Protein AF-A0A7S2VUA5-F1 (afdb_monomer_lite)

Structure (mmCIF, N/CA/C/O backbone):
data_AF-A0A7S2VUA5-F1
#
_entry.id   AF-A0A7S2VUA5-F1
#
loop_
_atom_site.group_PDB
_atom_site.id
_atom_site.type_symbol
_atom_site.label_atom_id
_atom_site.label_alt_id
_atom_site.label_comp_id
_atom_site.label_asym_id
_atom_site.label_entity_id
_atom_site.label_seq_id
_atom_site.pdbx_PDB_ins_code
_atom_site.Cartn_x
_atom_site.Cartn_y
_atom_site.Cartn_z
_atom_site.occupancy
_atom_site.B_iso_or_equiv
_atom_site.auth_seq_id
_atom_site.auth_comp_id
_atom_site.auth_asym_id
_atom_site.auth_atom_id
_atom_site.pdbx_PDB_model_num
ATOM 1 N N . THR A 1 1 ? -5.421 16.458 -0.620 1.00 54.56 1 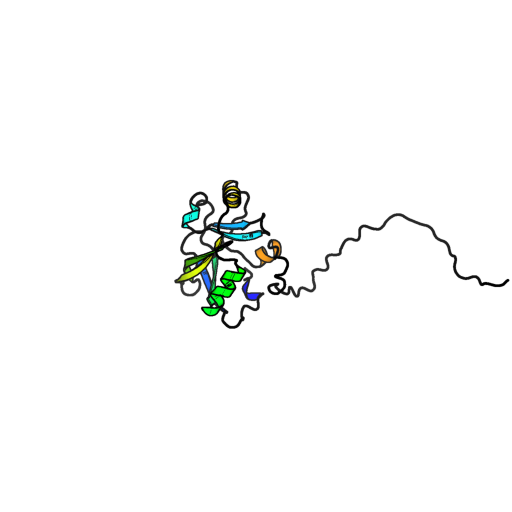THR A N 1
ATOM 2 C CA . THR A 1 1 ? -5.470 15.189 -1.364 1.00 54.56 1 THR A CA 1
ATOM 3 C C . THR A 1 1 ? -6.786 14.524 -1.061 1.00 54.56 1 THR A C 1
ATOM 5 O O . THR A 1 1 ? -7.114 14.425 0.113 1.00 54.56 1 THR A O 1
ATOM 8 N N . THR A 1 2 ? -7.559 14.141 -2.073 1.00 59.38 2 THR A N 1
ATOM 9 C CA . THR A 1 2 ? -8.853 13.477 -1.860 1.00 59.38 2 THR A CA 1
ATOM 10 C C . THR A 1 2 ? -8.615 12.040 -1.405 1.00 59.38 2 THR A C 1
ATOM 12 O O . THR A 1 2 ? -7.917 11.275 -2.082 1.00 59.38 2 THR A O 1
ATOM 15 N N . HIS A 1 3 ? -9.153 11.676 -0.241 1.00 62.72 3 HIS A N 1
ATOM 16 C CA . HIS A 1 3 ? -8.955 10.351 0.336 1.00 62.72 3 HIS A CA 1
ATOM 17 C C . HIS A 1 3 ? -9.921 9.336 -0.276 1.00 62.72 3 HIS A C 1
ATOM 19 O O . HIS A 1 3 ? -11.109 9.608 -0.463 1.00 62.72 3 HIS A O 1
ATOM 25 N N . TYR A 1 4 ? -9.427 8.125 -0.539 1.00 62.69 4 TYR A N 1
ATOM 26 C CA . TYR A 1 4 ? -10.238 7.046 -1.111 1.00 62.69 4 TYR A CA 1
ATOM 27 C C . TYR A 1 4 ? -11.441 6.692 -0.215 1.00 62.69 4 TYR A C 1
ATOM 29 O O . TYR A 1 4 ? -12.528 6.392 -0.708 1.00 62.69 4 TYR A O 1
ATOM 37 N N . ARG A 1 5 ? -11.273 6.809 1.111 1.00 67.50 5 ARG A N 1
ATOM 38 C CA . ARG A 1 5 ? -12.308 6.523 2.116 1.00 67.50 5 ARG A CA 1
ATOM 39 C C . ARG A 1 5 ? -13.565 7.385 1.998 1.00 67.50 5 ARG A C 1
ATOM 41 O O . ARG A 1 5 ? -14.647 6.906 2.304 1.00 67.50 5 ARG A O 1
ATOM 48 N N . GLU A 1 6 ? -13.432 8.643 1.576 1.00 62.31 6 GLU A N 1
ATOM 49 C CA . GLU A 1 6 ? -14.530 9.626 1.575 1.00 62.31 6 GLU A CA 1
ATOM 50 C C . GLU A 1 6 ? -15.589 9.308 0.512 1.00 62.31 6 GLU A C 1
ATOM 52 O O . GLU A 1 6 ? -16.700 9.823 0.562 1.00 62.31 6 GLU A O 1
ATOM 57 N N . ASN A 1 7 ? -15.252 8.410 -0.416 1.00 53.72 7 ASN A N 1
ATOM 58 C CA . ASN A 1 7 ? -16.069 8.031 -1.564 1.00 53.72 7 ASN A CA 1
ATOM 59 C C . ASN A 1 7 ? -16.459 6.546 -1.532 1.00 53.72 7 ASN A C 1
ATOM 61 O O . ASN A 1 7 ? -17.044 6.022 -2.477 1.00 53.72 7 ASN A O 1
ATOM 65 N N . PHE A 1 8 ? -16.153 5.859 -0.428 1.00 58.59 8 PHE A N 1
ATOM 66 C CA . PHE A 1 8 ? -16.574 4.491 -0.179 1.00 58.59 8 PHE A CA 1
ATOM 67 C C . PHE A 1 8 ? -17.439 4.422 1.068 1.00 58.59 8 PHE A C 1
ATOM 69 O O . PHE A 1 8 ? -17.180 5.069 2.079 1.00 58.59 8 PHE A O 1
ATOM 76 N N . ASN A 1 9 ? -18.418 3.523 1.048 1.00 50.97 9 ASN A N 1
ATOM 77 C CA . ASN A 1 9 ? -19.156 3.146 2.246 1.00 50.97 9 ASN A CA 1
ATOM 78 C C . ASN A 1 9 ? -18.267 2.226 3.115 1.00 50.97 9 ASN A C 1
ATOM 80 O O . ASN A 1 9 ? -18.525 1.029 3.266 1.00 50.97 9 ASN A O 1
ATOM 84 N N . VAL A 1 10 ? -17.146 2.761 3.626 1.00 54.25 10 VAL A N 1
ATOM 85 C CA . VAL A 1 10 ? -16.173 2.024 4.459 1.00 54.25 10 VAL A CA 1
ATOM 86 C C . VAL A 1 10 ? -16.783 1.619 5.801 1.00 54.25 10 VAL A C 1
ATOM 88 O O . VAL A 1 10 ? -16.262 0.736 6.476 1.00 54.25 10 VAL A O 1
ATOM 91 N N . HIS A 1 11 ? -17.952 2.169 6.141 1.00 51.94 11 HIS A N 1
ATOM 92 C CA . HIS A 1 11 ? -18.830 1.705 7.210 1.00 51.94 11 HIS A CA 1
ATOM 93 C C . HIS A 1 11 ? -19.507 0.362 6.869 1.00 51.94 11 HIS A C 1
ATOM 95 O O . HIS A 1 11 ? -20.701 0.161 7.084 1.00 51.94 11 HIS A O 1
ATOM 101 N N . LYS A 1 12 ? -18.737 -0.611 6.374 1.00 58.66 12 LYS A N 1
ATOM 102 C CA . LYS A 1 12 ? -19.111 -2.020 6.493 1.00 58.66 12 LYS A CA 1
ATOM 103 C C . LYS A 1 12 ? -18.955 -2.422 7.952 1.00 58.66 12 LYS A C 1
ATOM 105 O O . LYS A 1 12 ? -17.987 -2.045 8.610 1.00 58.66 12 LYS A O 1
ATOM 110 N N . VAL A 1 13 ? -19.891 -3.220 8.462 1.00 65.56 13 VAL A N 1
ATOM 111 C CA . VAL A 1 13 ? -19.860 -3.722 9.842 1.00 65.56 13 VAL A CA 1
ATOM 112 C C . VAL A 1 13 ? -18.507 -4.385 10.126 1.00 65.56 13 VAL A C 1
ATOM 114 O O . VAL A 1 13 ? -18.270 -5.519 9.723 1.00 65.56 13 VAL A O 1
ATOM 117 N N . GLY A 1 14 ? -17.633 -3.690 10.860 1.00 74.44 14 GLY A N 1
ATOM 118 C CA . GLY A 1 14 ? -16.325 -4.198 11.270 1.00 74.44 14 GLY A CA 1
ATOM 119 C C . GLY A 1 14 ? -15.094 -3.618 10.573 1.00 74.44 14 GLY A C 1
ATOM 120 O O . GLY A 1 14 ? -14.021 -4.166 10.806 1.00 74.44 14 GLY A O 1
ATOM 121 N N . ILE A 1 15 ? -15.208 -2.554 9.774 1.00 85.12 15 ILE A N 1
ATOM 122 C CA . ILE A 1 15 ? -14.061 -1.742 9.332 1.00 85.12 15 ILE A CA 1
ATOM 123 C C . ILE A 1 15 ? -14.307 -0.298 9.771 1.00 85.12 15 ILE A C 1
ATOM 125 O O . ILE A 1 15 ? -15.376 0.250 9.518 1.00 85.12 15 ILE A O 1
ATOM 129 N N . SER A 1 16 ? -13.341 0.317 10.448 1.00 86.56 16 SER A N 1
ATOM 130 C CA . SER A 1 16 ? -13.416 1.727 10.835 1.00 86.56 16 SER A CA 1
ATOM 131 C C . SER A 1 16 ? -12.082 2.418 10.607 1.00 86.56 16 SER A C 1
ATOM 133 O O . SER A 1 16 ? -11.047 1.927 11.058 1.00 86.56 16 SER A O 1
ATOM 135 N N . TYR A 1 17 ? -12.121 3.563 9.932 1.00 89.00 17 TYR A N 1
ATOM 136 C CA . TYR A 1 17 ? -10.968 4.448 9.803 1.00 89.00 17 TYR A CA 1
ATOM 137 C C . TYR A 1 17 ? -10.470 4.896 11.182 1.00 89.00 17 TYR A C 1
ATOM 139 O O . TYR A 1 17 ? -11.275 5.121 12.090 1.00 89.00 17 TYR A O 1
ATOM 147 N N . TRP A 1 18 ? -9.152 5.021 11.325 1.00 90.81 18 TRP A N 1
ATOM 148 C CA . TRP A 1 18 ? -8.515 5.519 12.538 1.00 90.81 18 TRP A CA 1
ATOM 149 C C . TRP A 1 18 ? -7.743 6.820 12.293 1.00 90.81 18 TRP A C 1
ATOM 151 O O . TRP A 1 18 ? -8.083 7.839 12.889 1.00 90.81 18 TRP A O 1
ATOM 161 N N . GLN A 1 19 ? -6.710 6.795 11.450 1.00 94.44 19 GLN A N 1
ATOM 162 C CA . GLN A 1 19 ? -5.874 7.961 11.131 1.00 94.44 19 GLN A CA 1
ATOM 163 C C . GLN A 1 19 ? -5.068 7.712 9.849 1.00 94.44 19 GLN A C 1
ATOM 165 O O . GLN A 1 19 ? -4.886 6.562 9.451 1.00 94.44 19 GLN A O 1
ATOM 170 N N . ASP A 1 20 ? -4.529 8.764 9.240 1.00 95.31 20 ASP A N 1
ATOM 171 C CA . ASP A 1 20 ? -3.516 8.630 8.191 1.00 95.31 20 ASP A CA 1
ATOM 172 C C . ASP A 1 20 ? -2.189 8.132 8.793 1.00 95.31 20 ASP A C 1
ATOM 174 O O . ASP A 1 20 ? -1.897 8.352 9.976 1.00 95.31 20 ASP A O 1
ATOM 178 N N . ALA A 1 21 ? -1.371 7.462 7.986 1.00 96.75 21 ALA A N 1
ATOM 179 C CA . ALA A 1 21 ? -0.064 6.964 8.399 1.00 96.75 21 ALA A CA 1
ATOM 180 C C . ALA A 1 21 ? 0.927 6.905 7.236 1.00 96.75 21 ALA A C 1
ATOM 182 O O . ALA A 1 21 ? 0.562 7.029 6.069 1.00 96.75 21 ALA A O 1
ATOM 183 N N . VAL A 1 22 ? 2.192 6.682 7.573 1.00 97.25 22 VAL A N 1
ATOM 184 C CA . VAL A 1 22 ? 3.280 6.478 6.615 1.00 97.25 22 VAL A CA 1
ATOM 185 C C . VAL A 1 22 ? 4.109 5.258 7.018 1.00 97.25 22 VAL A C 1
ATOM 187 O O . VAL A 1 22 ? 4.283 5.000 8.210 1.00 97.25 22 VAL A O 1
ATOM 190 N N . THR A 1 23 ? 4.610 4.473 6.065 1.00 97.00 23 THR A N 1
ATOM 191 C CA . THR A 1 23 ? 5.464 3.314 6.376 1.00 97.00 23 THR A CA 1
ATOM 192 C C . THR A 1 23 ? 6.751 3.733 7.083 1.00 97.00 23 THR A C 1
ATOM 194 O O . THR A 1 23 ? 7.356 4.748 6.743 1.00 97.00 23 THR A O 1
ATOM 197 N N . THR A 1 24 ? 7.202 2.955 8.076 1.00 95.56 24 THR A N 1
ATOM 198 C CA . THR A 1 24 ? 8.473 3.257 8.765 1.00 95.56 24 THR A CA 1
ATOM 199 C C . THR A 1 24 ? 9.693 2.882 7.941 1.00 95.56 24 THR A C 1
ATOM 201 O O . THR A 1 24 ? 10.753 3.439 8.174 1.00 95.56 24 THR A O 1
ATOM 204 N N . GLU A 1 25 ? 9.542 1.949 7.004 1.00 93.38 25 GLU A N 1
ATOM 205 C CA . GLU A 1 25 ? 10.580 1.548 6.056 1.00 93.38 25 GLU A CA 1
ATOM 206 C C . GLU A 1 25 ? 10.212 2.044 4.650 1.00 93.38 25 GLU A C 1
ATOM 208 O O . GLU A 1 25 ? 9.017 2.193 4.351 1.00 93.38 25 GLU A O 1
ATOM 213 N N . PRO A 1 26 ? 11.203 2.312 3.785 1.00 92.88 26 PRO A N 1
ATOM 214 C CA . PRO A 1 26 ? 10.943 2.640 2.395 1.00 92.88 26 PRO A CA 1
ATOM 215 C C . PRO A 1 26 ? 10.485 1.404 1.605 1.00 92.88 26 PRO A C 1
ATOM 217 O O . PRO A 1 26 ? 10.959 0.283 1.804 1.00 92.88 26 PRO A O 1
ATOM 220 N N . HIS A 1 27 ? 9.556 1.630 0.681 1.00 93.25 27 HIS A N 1
ATOM 221 C CA . HIS A 1 27 ? 8.986 0.636 -0.221 1.00 93.25 27 HIS A CA 1
ATOM 222 C C . HIS A 1 27 ? 8.872 1.210 -1.632 1.00 93.25 27 HIS A C 1
ATOM 224 O O . HIS A 1 27 ? 8.848 2.424 -1.825 1.00 93.25 27 HIS A O 1
ATOM 230 N N . VAL A 1 28 ? 8.751 0.338 -2.632 1.00 91.81 28 VAL A N 1
ATOM 231 C CA . VAL A 1 28 ? 8.430 0.765 -4.000 1.00 91.81 28 VAL A CA 1
ATOM 232 C C . VAL A 1 28 ? 6.933 0.614 -4.212 1.00 91.81 28 VAL A C 1
ATOM 234 O O . VAL A 1 28 ? 6.424 -0.508 -4.229 1.00 91.81 28 VAL A O 1
ATOM 237 N N . MET A 1 29 ? 6.228 1.730 -4.385 1.00 93.00 29 MET A N 1
ATOM 238 C CA . MET A 1 29 ? 4.853 1.732 -4.874 1.00 93.00 29 MET A CA 1
ATOM 239 C C . MET A 1 29 ? 4.824 2.209 -6.324 1.00 93.00 29 MET A C 1
ATOM 241 O O . MET A 1 29 ? 5.438 3.218 -6.664 1.00 93.00 29 MET A O 1
ATOM 245 N N . PHE A 1 30 ? 4.118 1.473 -7.181 1.00 89.88 30 PHE A N 1
ATOM 246 C CA . PHE A 1 30 ? 4.009 1.778 -8.606 1.00 89.88 30 PHE A CA 1
ATOM 247 C C . PHE A 1 30 ? 2.651 1.377 -9.189 1.00 89.88 30 PHE A C 1
ATOM 249 O O . PHE A 1 30 ? 1.953 0.530 -8.626 1.00 89.88 30 PHE A O 1
ATOM 256 N N . LEU A 1 31 ? 2.291 1.948 -10.342 1.00 88.44 31 LEU A N 1
ATOM 257 C CA . LEU A 1 31 ? 1.142 1.486 -11.129 1.00 88.44 31 LEU A CA 1
ATOM 258 C C . LEU A 1 31 ? 1.567 0.446 -12.161 1.00 88.44 31 LEU A C 1
ATOM 260 O O . LEU A 1 31 ? 2.412 0.703 -13.018 1.00 88.44 31 LEU A O 1
ATOM 264 N N . ASP A 1 32 ? 0.931 -0.720 -12.118 1.00 85.25 32 ASP A N 1
ATOM 265 C CA . ASP A 1 32 ? 1.140 -1.777 -13.106 1.00 85.25 32 ASP A CA 1
ATOM 266 C C . ASP A 1 32 ? 0.298 -1.501 -14.361 1.00 85.25 32 ASP A C 1
ATOM 268 O O . ASP A 1 32 ? -0.861 -1.919 -14.458 1.00 85.25 32 ASP A O 1
ATOM 272 N N . SER A 1 33 ? 0.881 -0.785 -15.326 1.00 79.88 33 SER A N 1
ATOM 273 C CA . SER A 1 33 ? 0.247 -0.449 -16.612 1.00 79.88 33 SER A CA 1
ATOM 274 C C . SER A 1 33 ? -0.172 -1.683 -17.416 1.00 79.88 33 SER A C 1
ATOM 276 O O . SER A 1 33 ? -1.154 -1.646 -18.154 1.00 79.88 33 SER A O 1
ATOM 278 N N . THR A 1 34 ? 0.494 -2.821 -17.208 1.00 78.12 34 THR A N 1
ATOM 279 C CA . THR A 1 34 ? 0.152 -4.096 -17.858 1.00 78.12 34 THR A CA 1
ATOM 280 C C . THR A 1 34 ? -0.998 -4.830 -17.171 1.00 78.12 34 THR A C 1
ATOM 282 O O . THR A 1 34 ? -1.555 -5.785 -17.714 1.00 78.12 34 THR A O 1
ATOM 285 N N . ASN A 1 35 ? -1.393 -4.386 -15.975 1.00 77.25 35 ASN A N 1
ATOM 286 C CA . ASN A 1 35 ? -2.467 -4.987 -15.200 1.00 77.25 35 ASN A CA 1
ATOM 287 C C . ASN A 1 35 ? -3.426 -3.940 -14.643 1.00 77.25 35 ASN A C 1
ATOM 289 O O . ASN A 1 35 ? -3.673 -3.874 -13.434 1.00 77.25 35 ASN A O 1
ATOM 293 N N . ARG A 1 36 ? -4.033 -3.187 -15.567 1.00 81.00 36 ARG A N 1
ATOM 294 C CA . ARG A 1 36 ? -5.140 -2.258 -15.292 1.00 81.00 36 ARG A CA 1
ATOM 295 C C . ARG A 1 36 ? -4.759 -1.090 -14.382 1.00 81.00 36 ARG A C 1
ATOM 297 O O . ARG A 1 36 ? -5.591 -0.636 -13.599 1.00 81.00 36 ARG A O 1
ATOM 304 N N . HIS A 1 37 ? -3.496 -0.673 -14.440 1.00 84.50 37 HIS A N 1
ATOM 305 C CA . HIS A 1 37 ? -2.921 0.378 -13.598 1.00 84.50 37 HIS A CA 1
ATOM 306 C C . HIS A 1 37 ? -3.246 0.190 -12.114 1.00 84.50 37 HIS A C 1
ATOM 308 O O . HIS A 1 37 ? -3.507 1.149 -11.392 1.00 84.50 37 HIS A O 1
ATOM 314 N N . ARG A 1 38 ? -3.285 -1.061 -11.643 1.00 85.50 38 ARG A N 1
ATOM 315 C CA . ARG A 1 38 ? -3.480 -1.311 -10.215 1.00 85.50 38 ARG A CA 1
ATOM 316 C C . ARG A 1 38 ? -2.255 -0.807 -9.441 1.00 85.50 38 ARG A C 1
ATOM 318 O O . ARG A 1 38 ? -1.135 -0.986 -9.933 1.00 85.50 38 ARG A O 1
ATOM 325 N N . PRO A 1 39 ? -2.443 -0.254 -8.235 1.00 90.19 39 PRO A N 1
ATOM 326 C CA . PRO A 1 39 ? -1.329 0.031 -7.353 1.00 90.19 39 PRO A CA 1
ATOM 327 C C . PRO A 1 39 ? -0.700 -1.280 -6.872 1.00 90.19 39 PRO A C 1
ATOM 329 O O . PRO A 1 39 ? -1.380 -2.221 -6.442 1.00 90.19 39 PRO A O 1
ATOM 332 N N . CYS A 1 40 ? 0.619 -1.331 -6.961 1.00 91.31 40 CYS A N 1
ATOM 333 C CA . CYS A 1 40 ? 1.450 -2.434 -6.519 1.00 91.31 40 CYS A CA 1
ATOM 334 C C . CYS A 1 40 ? 2.455 -1.902 -5.501 1.00 91.31 40 CYS A C 1
ATOM 336 O O . CYS A 1 40 ? 3.085 -0.877 -5.746 1.00 91.31 40 CYS A O 1
ATOM 338 N N . LEU A 1 41 ? 2.611 -2.603 -4.379 1.00 93.94 41 LEU A N 1
ATOM 339 C CA . LEU A 1 41 ? 3.568 -2.261 -3.329 1.00 93.94 41 LEU A CA 1
ATOM 340 C C . LEU A 1 41 ? 4.573 -3.402 -3.182 1.00 93.94 41 LEU A C 1
ATOM 342 O O . LEU A 1 41 ? 4.174 -4.546 -2.972 1.00 93.94 41 LEU A O 1
ATOM 346 N N . VAL A 1 42 ? 5.865 -3.109 -3.289 1.00 91.69 42 VAL A N 1
ATOM 347 C CA . VAL A 1 42 ? 6.950 -4.092 -3.161 1.00 91.69 42 VAL A CA 1
ATOM 348 C C . VAL A 1 42 ? 7.490 -4.079 -1.726 1.00 91.69 42 VAL A C 1
ATOM 350 O O . VAL A 1 42 ? 7.722 -2.995 -1.181 1.00 91.69 42 VAL A O 1
ATOM 353 N N . PRO A 1 43 ? 7.695 -5.246 -1.081 1.00 86.88 43 PRO A N 1
ATOM 354 C CA . PRO A 1 43 ? 8.273 -5.292 0.260 1.00 86.88 43 PRO A CA 1
ATOM 355 C C . PRO A 1 43 ? 9.663 -4.656 0.294 1.00 86.88 43 PRO A C 1
ATOM 357 O O . PRO A 1 43 ? 10.445 -4.833 -0.635 1.00 86.88 43 PRO A O 1
ATOM 360 N N . GLY A 1 44 ? 9.983 -3.967 1.393 1.00 78.12 44 GLY A N 1
ATOM 361 C CA . GLY A 1 44 ? 11.217 -3.185 1.547 1.00 78.12 44 GLY A CA 1
ATOM 362 C C . GLY A 1 44 ? 12.478 -4.021 1.311 1.00 78.12 44 GLY A C 1
ATOM 363 O O . GLY A 1 44 ? 13.364 -3.622 0.562 1.00 78.12 44 GLY A O 1
ATOM 364 N N . GLU A 1 45 ? 12.494 -5.246 1.839 1.00 71.94 45 GLU A N 1
ATOM 365 C CA . GLU A 1 45 ? 13.568 -6.235 1.660 1.00 71.94 45 GLU A CA 1
ATOM 366 C C . GLU A 1 45 ? 13.788 -6.673 0.198 1.00 71.94 45 GLU A C 1
ATOM 368 O O . GLU A 1 45 ? 14.882 -7.093 -0.169 1.00 71.94 45 GLU A O 1
ATOM 373 N N . HIS A 1 46 ? 12.768 -6.534 -0.653 1.00 69.69 46 HIS A N 1
ATOM 374 C CA . HIS A 1 46 ? 12.817 -6.859 -2.079 1.00 69.69 46 HIS A CA 1
ATOM 375 C C . HIS A 1 46 ? 13.074 -5.623 -2.954 1.00 69.69 46 HIS A C 1
ATOM 377 O O . HIS A 1 46 ? 13.100 -5.730 -4.180 1.00 69.69 46 HIS A O 1
ATOM 383 N N . SER A 1 47 ? 13.301 -4.457 -2.340 1.00 64.62 47 SER A N 1
ATOM 384 C CA . SER A 1 47 ? 13.604 -3.205 -3.042 1.00 64.62 47 SER A CA 1
ATOM 385 C C . SER A 1 47 ? 15.050 -3.123 -3.521 1.00 64.62 47 SER A C 1
ATOM 387 O O . SER A 1 47 ? 15.400 -2.108 -4.095 1.00 64.62 47 SER A O 1
ATOM 389 N N . GLY A 1 48 ? 15.896 -4.136 -3.281 1.00 69.62 48 GLY A N 1
ATOM 390 C CA . GLY A 1 48 ? 17.337 -4.118 -3.579 1.00 69.62 48 GLY A CA 1
ATOM 391 C C . GLY A 1 48 ? 17.722 -3.433 -4.903 1.00 69.62 48 GLY A C 1
ATOM 392 O O . GLY A 1 48 ? 18.416 -2.42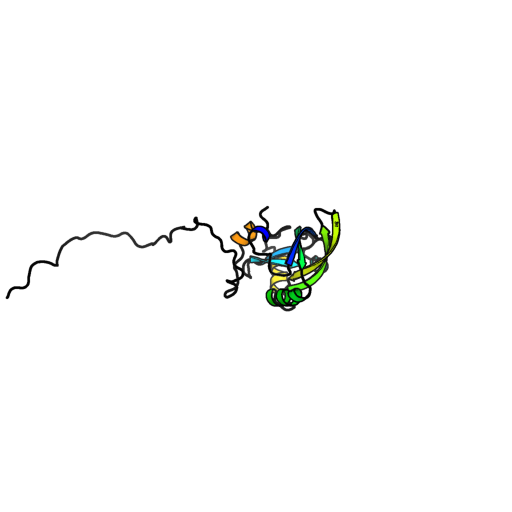3 -4.859 1.00 69.62 48 GLY A O 1
ATOM 393 N N . PRO A 1 49 ? 17.247 -3.909 -6.069 1.00 67.31 49 PRO A N 1
ATOM 394 C CA . PRO A 1 49 ? 17.540 -3.286 -7.367 1.00 67.31 49 PRO A CA 1
ATOM 395 C C . PRO A 1 49 ? 16.746 -1.993 -7.651 1.00 67.31 49 PRO A C 1
ATOM 397 O O . PRO A 1 49 ? 16.924 -1.378 -8.696 1.00 67.31 49 PRO A O 1
ATOM 400 N N . PHE A 1 50 ? 15.868 -1.580 -6.739 1.00 73.19 50 PHE A N 1
ATOM 401 C CA . PHE A 1 50 ? 14.932 -0.459 -6.864 1.00 73.19 50 PHE A CA 1
ATOM 402 C C . PHE A 1 50 ? 15.077 0.555 -5.715 1.00 73.19 50 PHE A C 1
ATOM 404 O O . PHE A 1 50 ? 14.142 1.306 -5.431 1.00 73.19 50 PHE A O 1
ATOM 411 N N . SER A 1 51 ? 16.223 0.573 -5.023 1.00 77.25 51 SER A N 1
ATOM 412 C CA . SER A 1 51 ? 16.456 1.443 -3.862 1.00 77.25 51 SER A CA 1
ATOM 413 C C . SER A 1 51 ? 16.237 2.915 -4.191 1.00 77.25 51 SER A C 1
ATOM 415 O O . SER A 1 51 ? 15.638 3.642 -3.401 1.00 77.25 51 SER A O 1
ATOM 417 N N . ASP A 1 52 ? 16.650 3.323 -5.389 1.00 80.44 52 ASP A N 1
ATOM 418 C CA . ASP A 1 52 ? 16.657 4.718 -5.837 1.00 80.44 52 ASP A CA 1
ATOM 419 C C . ASP A 1 52 ? 15.247 5.272 -6.072 1.00 80.44 52 ASP A C 1
ATOM 421 O O . ASP A 1 52 ? 15.046 6.483 -6.122 1.00 80.44 52 ASP A O 1
ATOM 425 N N . VAL A 1 53 ? 14.262 4.381 -6.195 1.00 83.19 53 VAL A N 1
ATOM 426 C CA . VAL A 1 53 ? 12.848 4.722 -6.385 1.00 83.19 53 VAL A CA 1
ATOM 427 C C . VAL A 1 53 ? 11.978 4.294 -5.200 1.00 83.19 53 VAL A C 1
ATOM 429 O O . VAL A 1 53 ? 10.751 4.400 -5.258 1.00 83.19 53 VAL A O 1
ATOM 432 N N . SER A 1 54 ? 12.598 3.801 -4.124 1.00 89.25 54 SER A N 1
ATOM 433 C CA . SER A 1 54 ? 11.907 3.470 -2.881 1.00 89.25 54 SER A CA 1
ATOM 434 C C . SER A 1 54 ? 11.639 4.731 -2.057 1.00 89.25 54 SER A C 1
ATOM 436 O O . SER A 1 54 ? 12.444 5.660 -2.018 1.00 89.25 54 SER A O 1
ATOM 438 N N . SER A 1 55 ? 10.485 4.781 -1.400 1.00 91.94 55 SER A N 1
ATOM 439 C CA . SER A 1 55 ? 10.080 5.913 -0.566 1.00 91.94 55 SER A CA 1
ATOM 440 C C . SER 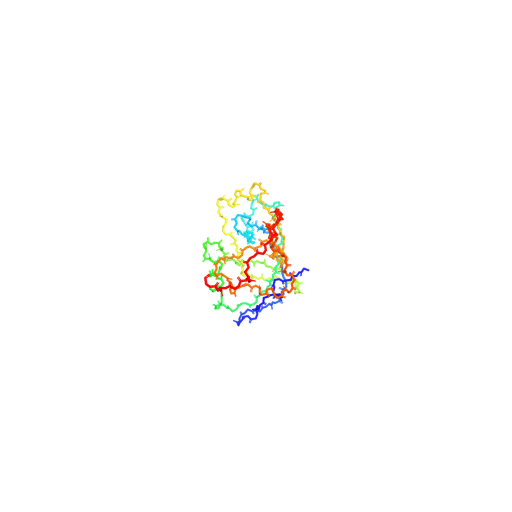A 1 55 ? 9.213 5.450 0.599 1.00 91.94 55 SER A C 1
ATOM 442 O O . SER A 1 55 ? 8.702 4.329 0.615 1.00 91.94 55 SER A O 1
ATOM 444 N N . HIS A 1 56 ? 9.057 6.305 1.605 1.00 94.38 56 HIS A N 1
ATOM 445 C CA . HIS A 1 56 ? 8.072 6.078 2.653 1.00 94.38 56 HIS A CA 1
ATOM 446 C C . HIS A 1 56 ? 6.672 6.280 2.073 1.00 94.38 56 HIS A C 1
ATOM 448 O O . HIS A 1 56 ? 6.337 7.375 1.628 1.00 94.38 56 HIS A O 1
ATOM 454 N N . VAL A 1 57 ? 5.862 5.224 2.076 1.00 95.88 57 VAL A N 1
ATOM 455 C CA . VAL A 1 57 ? 4.558 5.229 1.411 1.00 95.88 57 VAL A CA 1
ATOM 456 C C . VAL A 1 57 ? 3.487 5.678 2.397 1.00 95.88 57 VAL A C 1
ATOM 458 O O . VAL A 1 57 ? 3.336 5.107 3.480 1.00 95.88 57 VAL A O 1
ATOM 461 N N . GLY A 1 58 ? 2.746 6.717 2.029 1.00 95.50 58 GLY A N 1
ATOM 462 C CA . GLY A 1 58 ? 1.590 7.201 2.766 1.00 95.50 58 GLY A CA 1
ATOM 463 C C . GLY A 1 58 ? 0.362 6.318 2.542 1.00 95.50 58 GLY A C 1
ATOM 464 O O . GLY A 1 58 ? 0.144 5.766 1.463 1.00 95.50 58 GLY A O 1
ATOM 465 N N . GLY A 1 59 ? -0.472 6.208 3.568 1.00 94.06 59 GLY A N 1
ATOM 466 C CA . GLY A 1 59 ? -1.699 5.429 3.533 1.00 94.06 59 GLY A CA 1
ATOM 467 C C . GLY A 1 59 ? -2.612 5.736 4.713 1.00 94.06 59 GLY A C 1
ATOM 468 O O . GLY A 1 59 ? -2.469 6.745 5.402 1.00 94.06 59 GLY A O 1
ATOM 469 N N . GLU A 1 60 ? -3.565 4.843 4.946 1.00 92.94 60 GLU A N 1
ATOM 470 C CA . GLU A 1 60 ? -4.619 5.010 5.943 1.00 92.94 60 GLU A CA 1
ATOM 471 C C . GLU A 1 60 ? -4.650 3.808 6.890 1.00 92.94 60 GLU A C 1
ATOM 473 O O . GLU A 1 60 ? -4.559 2.654 6.462 1.00 92.94 60 GLU A O 1
ATOM 478 N N . LEU A 1 61 ? -4.812 4.073 8.186 1.00 93.44 61 LEU A N 1
ATOM 479 C CA . LEU A 1 61 ? -5.001 3.048 9.202 1.00 93.44 61 LEU A CA 1
ATOM 480 C C . LEU A 1 61 ? -6.476 2.748 9.407 1.00 93.44 61 LEU A C 1
ATOM 482 O O . LEU A 1 61 ? -7.294 3.641 9.640 1.00 93.44 61 LEU A O 1
ATOM 486 N N . TYR A 1 62 ? -6.778 1.455 9.422 1.00 92.56 62 TYR A N 1
ATOM 487 C CA . TYR A 1 62 ? -8.109 0.933 9.674 1.00 92.56 62 TYR A CA 1
ATOM 488 C C . TYR A 1 62 ? -8.087 -0.083 10.807 1.00 92.56 62 TYR A C 1
ATOM 490 O O . TYR A 1 62 ? -7.280 -1.012 10.826 1.00 92.56 62 TYR A O 1
ATOM 498 N N . CYS A 1 63 ? -9.048 0.041 11.716 1.00 91.31 63 CYS A N 1
ATOM 499 C CA . CYS A 1 63 ? -9.389 -1.023 12.644 1.00 91.31 63 CYS A CA 1
ATOM 500 C C . CYS A 1 63 ? -10.332 -1.997 11.931 1.00 91.31 63 CYS A C 1
ATOM 502 O O . CYS A 1 63 ? -11.455 -1.641 11.568 1.00 91.31 63 CYS A O 1
ATOM 504 N N . VAL A 1 64 ? -9.871 -3.231 11.731 1.00 90.06 64 VAL A N 1
ATOM 505 C CA . VAL A 1 64 ? -10.607 -4.278 11.011 1.00 90.06 64 VAL A CA 1
ATOM 506 C C . VAL A 1 64 ? -10.911 -5.433 11.960 1.00 90.06 64 VAL A C 1
ATOM 508 O O . VAL A 1 64 ? -10.017 -5.970 12.615 1.00 90.06 64 VAL A O 1
ATOM 511 N N . LYS A 1 65 ? -12.176 -5.862 12.030 1.00 88.75 65 LYS A N 1
ATOM 512 C CA . LYS A 1 65 ? -12.554 -7.087 12.745 1.00 88.75 65 LYS A CA 1
ATOM 513 C C . LYS A 1 65 ? -11.792 -8.264 12.148 1.00 88.75 65 LYS A C 1
ATOM 515 O O . LYS A 1 65 ? -11.852 -8.497 10.945 1.00 88.75 65 LYS A O 1
ATOM 520 N N . LYS A 1 66 ? -11.161 -9.069 13.006 1.00 87.88 66 LYS A N 1
ATOM 521 C CA . LYS A 1 66 ? -10.362 -10.237 12.596 1.00 87.88 66 LYS A CA 1
ATOM 522 C C . LYS A 1 66 ? -11.103 -11.179 11.636 1.00 87.88 66 LYS A C 1
ATOM 524 O O . LYS A 1 66 ? -10.489 -11.724 10.729 1.00 87.88 66 LYS A O 1
ATOM 529 N N . SER A 1 67 ? -12.419 -11.337 11.792 1.00 86.50 67 SER A N 1
ATOM 530 C CA . SER A 1 67 ? -13.251 -12.165 10.908 1.00 86.50 67 SER A CA 1
ATOM 531 C C . SER A 1 67 ? -13.312 -11.677 9.454 1.00 86.50 67 SER A C 1
ATOM 533 O O . SER A 1 67 ? -13.565 -12.479 8.561 1.00 86.50 67 SER A O 1
ATOM 535 N N . LEU A 1 68 ? -13.067 -10.390 9.194 1.00 87.75 68 LEU A N 1
ATOM 536 C CA . LEU A 1 68 ? -13.080 -9.814 7.847 1.00 87.75 68 LEU A CA 1
ATOM 537 C C . LEU A 1 68 ? -11.749 -9.970 7.114 1.00 87.75 68 LEU A C 1
ATOM 539 O O . LEU A 1 68 ? -11.724 -9.877 5.888 1.00 87.75 68 LEU A O 1
ATOM 543 N N . LEU A 1 69 ? -10.66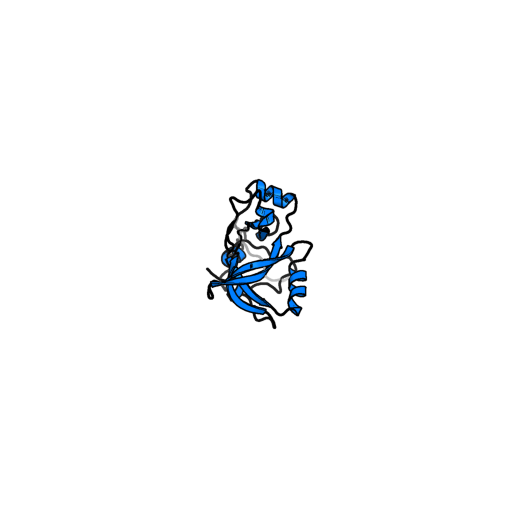0 -10.251 7.833 1.00 88.56 69 LEU A N 1
ATOM 544 C CA . LEU A 1 69 ? -9.331 -10.402 7.243 1.00 88.56 69 LEU A CA 1
ATOM 545 C C . LEU A 1 69 ? -9.299 -11.489 6.158 1.00 88.56 69 LEU A C 1
ATOM 547 O O . LEU A 1 69 ? -8.709 -11.272 5.107 1.00 88.56 69 LEU A O 1
ATOM 551 N N . GLY A 1 70 ? -10.017 -12.602 6.347 1.00 88.56 70 GLY A N 1
ATOM 552 C CA . GLY A 1 70 ? -10.126 -13.650 5.325 1.00 88.56 70 GLY A CA 1
ATOM 553 C C . GLY A 1 70 ? -10.909 -13.225 4.074 1.00 88.56 70 GLY A C 1
ATOM 554 O O . GLY A 1 70 ? -10.610 -13.674 2.972 1.00 88.56 70 GLY A O 1
ATOM 555 N N . SER A 1 71 ? -11.888 -12.322 4.213 1.00 87.56 71 SER A N 1
ATOM 556 C CA . SER A 1 71 ? -12.610 -11.765 3.057 1.00 87.56 71 SER A CA 1
ATOM 557 C C . SER A 1 71 ? -11.737 -10.794 2.262 1.00 87.56 71 SER A C 1
ATOM 559 O O . SER A 1 71 ? -11.802 -10.777 1.035 1.00 87.56 71 SER A O 1
ATOM 561 N N . LEU A 1 72 ? -10.903 -10.012 2.954 1.00 89.38 72 LEU A N 1
ATOM 562 C CA . LEU A 1 72 ? -9.918 -9.137 2.320 1.00 89.38 72 LEU A CA 1
ATOM 563 C C . LEU A 1 72 ? -8.823 -9.955 1.615 1.00 89.38 72 LEU A C 1
ATOM 565 O O . LEU A 1 72 ? -8.520 -9.674 0.460 1.00 89.38 72 LEU A O 1
ATOM 569 N N . ASP A 1 73 ? -8.329 -11.029 2.240 1.00 91.50 73 ASP A N 1
ATOM 570 C CA . ASP A 1 73 ? -7.391 -11.969 1.605 1.00 91.50 73 ASP A CA 1
ATOM 571 C C . ASP A 1 73 ? -7.964 -12.561 0.313 1.00 91.50 73 ASP A C 1
ATOM 573 O O . ASP A 1 73 ? -7.278 -12.620 -0.709 1.00 91.50 73 ASP A O 1
ATOM 577 N N . ALA A 1 74 ? -9.234 -12.977 0.336 1.00 88.44 74 ALA A N 1
ATOM 578 C CA . ALA A 1 74 ? -9.911 -13.514 -0.839 1.00 88.44 74 ALA A CA 1
ATOM 579 C C . ALA A 1 74 ? -10.071 -12.458 -1.947 1.00 88.44 74 ALA A C 1
ATOM 581 O O . ALA A 1 74 ? -9.846 -12.757 -3.123 1.00 88.44 74 ALA A O 1
ATOM 582 N N . PHE A 1 75 ? -10.418 -11.217 -1.585 1.00 86.75 75 PHE A N 1
ATOM 583 C CA . PHE A 1 75 ? -10.539 -10.100 -2.526 1.00 86.75 75 PHE A CA 1
ATOM 584 C C . PHE A 1 75 ? -9.200 -9.785 -3.218 1.00 86.75 75 PHE A C 1
ATOM 586 O O . PHE A 1 75 ? -9.131 -9.712 -4.455 1.00 86.75 75 PHE A O 1
ATOM 593 N N . GLU A 1 76 ? -8.127 -9.701 -2.427 1.00 88.69 76 GLU A N 1
ATOM 594 C CA . GLU A 1 76 ? -6.763 -9.456 -2.907 1.00 88.69 76 GLU A CA 1
ATOM 595 C C . GLU A 1 76 ? -6.093 -10.702 -3.507 1.00 88.69 76 GLU A C 1
ATOM 597 O O . GLU A 1 76 ? -5.014 -10.620 -4.091 1.00 88.69 76 GLU A O 1
ATOM 602 N N . ARG A 1 77 ? -6.755 -11.865 -3.463 1.00 89.94 77 ARG A N 1
ATOM 603 C CA . ARG A 1 77 ? -6.240 -13.152 -3.963 1.00 89.94 77 ARG A CA 1
ATOM 604 C C . ARG A 1 77 ? -4.904 -13.539 -3.320 1.00 89.94 77 ARG A C 1
ATOM 606 O O . ARG A 1 77 ? -3.971 -13.961 -4.010 1.00 89.94 77 ARG A O 1
ATOM 613 N N . VAL A 1 78 ? -4.805 -13.405 -2.003 1.00 91.50 78 VAL A N 1
ATOM 614 C CA . VAL A 1 78 ? -3.665 -13.891 -1.212 1.00 91.50 78 VAL A CA 1
ATOM 615 C C . VAL A 1 78 ? -3.669 -15.430 -1.169 1.00 91.50 78 VAL A C 1
ATOM 617 O O . VAL A 1 78 ? -4.744 -16.013 -1.021 1.00 91.50 78 VAL A O 1
ATOM 620 N N . PRO A 1 79 ? -2.516 -16.126 -1.298 1.00 91.38 79 PRO A N 1
ATOM 621 C CA . PRO A 1 79 ? -1.150 -15.620 -1.507 1.00 91.38 79 PRO A CA 1
ATOM 622 C C . PRO A 1 79 ? -0.716 -15.575 -2.990 1.00 91.38 79 PRO A C 1
ATOM 624 O O . PRO A 1 79 ? 0.476 -15.532 -3.301 1.00 91.38 79 PRO A O 1
ATOM 627 N N . MET A 1 80 ? -1.664 -15.678 -3.926 1.00 87.12 80 MET A N 1
ATOM 628 C CA . MET A 1 80 ? -1.366 -15.846 -5.352 1.00 87.12 80 MET A CA 1
ATOM 629 C C . MET A 1 80 ? -0.955 -14.539 -6.034 1.00 87.12 80 MET A C 1
ATOM 631 O O . MET A 1 80 ? -0.023 -14.549 -6.832 1.00 87.12 80 MET A O 1
ATOM 635 N N . HIS A 1 81 ? -1.646 -13.432 -5.749 1.00 85.44 81 HIS A N 1
ATOM 636 C CA . HIS A 1 81 ? -1.360 -12.117 -6.346 1.00 85.44 81 HIS A CA 1
ATOM 637 C C . HIS A 1 81 ? -0.676 -11.160 -5.371 1.00 85.44 81 HIS A C 1
ATOM 639 O O . HIS A 1 81 ? 0.292 -10.489 -5.731 1.00 85.44 81 HIS A O 1
ATOM 645 N N . TYR A 1 82 ? -1.189 -11.107 -4.147 1.00 92.56 82 TYR A N 1
ATOM 646 C CA . TYR A 1 82 ? -0.611 -10.333 -3.062 1.00 92.56 82 TYR A CA 1
ATOM 647 C C . TYR A 1 82 ? -0.204 -11.261 -1.921 1.00 92.56 82 TYR A C 1
ATOM 649 O O . TYR A 1 82 ? -0.669 -12.396 -1.819 1.00 92.56 82 TYR A O 1
ATOM 657 N N . MET A 1 83 ? 0.659 -10.762 -1.054 1.00 94.56 83 MET A N 1
ATOM 658 C CA . MET A 1 83 ? 1.050 -11.373 0.206 1.00 94.56 83 MET A CA 1
ATOM 659 C C . MET A 1 83 ? 0.672 -10.403 1.315 1.00 94.56 83 MET A C 1
ATOM 661 O O . MET A 1 83 ? 0.943 -9.210 1.198 1.00 94.56 83 MET A O 1
ATOM 665 N N . ARG A 1 84 ? 0.046 -10.895 2.384 1.00 95.38 84 ARG A N 1
ATOM 666 C CA . ARG A 1 84 ? -0.232 -10.069 3.558 1.00 95.38 84 ARG A CA 1
ATOM 667 C C . ARG A 1 84 ? 0.929 -10.178 4.539 1.00 95.38 84 ARG A C 1
ATOM 669 O O . ARG A 1 84 ? 1.309 -11.288 4.905 1.00 95.38 84 ARG A O 1
ATOM 676 N N . MET A 1 85 ? 1.494 -9.042 4.929 1.00 94.94 85 MET A N 1
ATOM 677 C CA . MET A 1 85 ? 2.633 -8.961 5.843 1.00 94.94 85 MET A CA 1
ATOM 678 C C . MET A 1 85 ? 2.369 -7.911 6.920 1.00 94.94 85 MET A C 1
ATOM 680 O O . MET A 1 85 ? 1.747 -6.884 6.649 1.00 94.94 85 MET A O 1
ATOM 684 N N . THR A 1 86 ? 2.882 -8.142 8.126 1.00 95.69 86 THR A N 1
ATOM 685 C CA . THR A 1 86 ? 2.878 -7.138 9.193 1.00 95.69 86 THR A CA 1
ATOM 686 C C . THR A 1 86 ? 4.088 -6.216 9.035 1.00 95.69 86 THR A C 1
ATOM 688 O O . THR A 1 86 ? 5.223 -6.692 9.042 1.00 95.69 86 THR A O 1
ATOM 691 N N . ILE A 1 87 ? 3.869 -4.903 8.936 1.00 95.81 87 ILE A N 1
ATOM 692 C CA . ILE A 1 87 ? 4.940 -3.893 8.875 1.00 95.81 87 ILE A CA 1
ATOM 693 C C . ILE A 1 87 ? 4.757 -2.798 9.926 1.00 95.81 87 ILE A C 1
ATOM 695 O O . ILE A 1 87 ? 3.670 -2.621 10.476 1.00 95.81 87 ILE A O 1
ATOM 699 N N . GLY A 1 88 ? 5.827 -2.041 10.178 1.00 96.62 88 GLY A N 1
ATOM 700 C CA . GLY A 1 88 ? 5.768 -0.818 10.971 1.00 96.62 88 GLY A CA 1
ATOM 701 C C . GLY A 1 88 ? 5.246 0.365 10.155 1.00 96.62 88 GLY A C 1
ATOM 702 O O . GLY A 1 88 ? 5.682 0.597 9.028 1.00 96.62 88 GLY A O 1
ATOM 703 N N . VAL A 1 89 ? 4.353 1.147 10.751 1.00 97.31 89 VAL A N 1
ATOM 704 C CA . VAL A 1 89 ? 3.872 2.424 10.205 1.00 97.31 89 VAL A CA 1
ATOM 705 C C . VAL A 1 89 ? 3.831 3.483 11.305 1.00 97.31 89 VAL A C 1
ATOM 707 O O . VAL A 1 89 ? 3.643 3.157 12.476 1.00 97.31 89 VAL A O 1
ATOM 710 N N . LEU A 1 90 ? 4.033 4.747 10.949 1.00 98.19 90 LEU A N 1
ATOM 711 C CA . LEU A 1 90 ? 3.982 5.897 11.846 1.00 98.19 90 LEU A CA 1
ATOM 712 C C . LEU A 1 90 ? 2.640 6.618 11.674 1.00 98.19 90 LEU A C 1
ATOM 714 O O . LEU A 1 90 ? 2.347 7.119 10.590 1.00 98.19 90 LEU A O 1
ATOM 718 N N . GLY A 1 91 ? 1.834 6.677 12.736 1.00 97.50 91 GLY A N 1
ATOM 719 C CA . GLY A 1 91 ? 0.561 7.397 12.739 1.00 97.50 91 GLY A CA 1
ATOM 720 C C . GLY A 1 91 ? 0.767 8.906 12.612 1.00 97.50 91 GLY A C 1
ATOM 721 O O . GLY A 1 91 ? 1.566 9.507 13.335 1.00 97.50 91 GLY A O 1
ATOM 722 N N . CYS A 1 92 ? 0.051 9.546 11.688 1.00 95.75 92 CYS A N 1
ATOM 723 C CA . CYS A 1 92 ? 0.206 10.974 11.431 1.00 95.75 92 CYS A CA 1
ATOM 724 C C . CYS A 1 92 ? -0.314 11.834 12.588 1.00 95.75 92 CYS A C 1
ATOM 726 O O . CYS A 1 92 ? 0.268 12.892 12.843 1.00 95.75 92 CYS A O 1
ATOM 728 N N . SER A 1 93 ? -1.365 11.399 13.290 1.00 95.81 93 SER A N 1
ATOM 729 C CA . SER A 1 93 ? -1.981 12.165 14.380 1.00 95.81 93 SER A CA 1
ATOM 730 C C . SER A 1 93 ? -1.309 11.902 15.725 1.00 95.81 93 SER A C 1
ATOM 732 O O . SER A 1 93 ? -1.008 12.848 16.448 1.00 95.81 93 SER A O 1
ATOM 734 N N . ASP A 1 94 ? -1.046 10.638 16.064 1.00 96.75 94 ASP A N 1
ATOM 735 C CA . ASP A 1 94 ? -0.465 10.273 17.365 1.00 96.75 94 ASP A CA 1
ATOM 736 C C . ASP A 1 94 ? 1.069 10.220 17.387 1.00 96.75 94 ASP A C 1
ATOM 738 O O . ASP A 1 94 ? 1.654 10.141 18.469 1.00 96.75 94 ASP A O 1
ATOM 742 N N . LYS A 1 95 ? 1.715 10.268 16.212 1.00 96.62 95 LYS A N 1
ATOM 743 C CA . LYS A 1 95 ? 3.170 10.138 16.029 1.00 96.62 95 LYS A CA 1
ATOM 744 C C . LYS A 1 95 ? 3.746 8.858 16.646 1.00 96.62 95 LYS A C 1
ATOM 746 O O . LYS A 1 95 ? 4.915 8.826 17.030 1.00 96.62 95 LYS A O 1
ATOM 751 N N . LYS A 1 96 ? 2.943 7.794 16.747 1.00 97.56 96 LYS A N 1
ATOM 752 C CA . LYS A 1 96 ? 3.356 6.496 17.295 1.00 97.56 96 LYS A CA 1
ATOM 753 C C . LYS A 1 96 ? 3.555 5.471 16.194 1.00 97.56 96 LYS A C 1
ATOM 755 O O . LYS A 1 96 ? 2.899 5.505 15.155 1.00 97.56 96 LYS A O 1
ATOM 760 N N . ARG A 1 97 ? 4.469 4.535 16.451 1.00 97.75 97 ARG A N 1
ATOM 761 C CA . ARG A 1 97 ? 4.655 3.359 15.605 1.00 97.75 97 ARG A CA 1
ATOM 762 C C . ARG A 1 97 ? 3.570 2.330 15.908 1.00 97.75 97 ARG A C 1
ATOM 764 O O . ARG A 1 97 ? 3.389 1.951 17.064 1.00 97.75 97 ARG A O 1
ATOM 771 N N . HIS A 1 98 ? 2.928 1.836 14.859 1.00 97.12 98 HIS A N 1
ATOM 772 C CA . HIS A 1 98 ? 1.946 0.757 14.889 1.00 97.12 98 HIS A CA 1
ATOM 773 C C . HIS A 1 98 ? 2.420 -0.395 14.005 1.00 97.12 98 HIS A C 1
ATOM 775 O O . HIS A 1 98 ? 3.123 -0.172 13.020 1.00 97.12 98 HIS A O 1
ATOM 781 N N . ASN A 1 99 ? 2.039 -1.621 14.359 1.00 97.31 99 ASN A N 1
ATOM 782 C CA . ASN A 1 99 ? 2.246 -2.792 13.511 1.00 97.31 99 ASN A CA 1
ATOM 783 C C . ASN A 1 99 ? 0.943 -3.083 12.767 1.00 97.31 99 ASN A C 1
ATOM 785 O O . ASN A 1 99 ? -0.090 -3.305 13.404 1.00 97.31 99 ASN A O 1
ATOM 789 N N . CYS A 1 100 ? 0.985 -3.066 11.439 1.00 96.56 100 CYS A N 1
ATOM 790 C CA . CYS A 1 100 ? -0.204 -3.146 10.598 1.00 96.56 100 CYS A CA 1
ATOM 791 C C . CYS A 1 100 ? -0.052 -4.198 9.503 1.00 96.56 100 CYS A C 1
ATOM 793 O O . CYS A 1 100 ? 1.028 -4.380 8.947 1.00 96.56 100 CYS A O 1
ATOM 795 N N . GLU A 1 101 ? -1.157 -4.873 9.192 1.00 96.75 101 GLU A N 1
ATOM 796 C CA . GLU A 1 101 ? -1.248 -5.809 8.074 1.00 96.75 101 GLU A CA 1
ATOM 797 C C . GLU A 1 101 ? -1.371 -5.035 6.754 1.00 96.75 101 GLU A C 1
ATOM 799 O O . GLU A 1 101 ? -2.299 -4.244 6.583 1.00 96.75 101 GLU A O 1
ATOM 804 N N . VAL A 1 102 ? -0.457 -5.282 5.815 1.00 96.50 102 VAL A N 1
ATOM 805 C CA . VAL A 1 102 ? -0.396 -4.627 4.500 1.00 96.50 102 VAL A CA 1
ATOM 806 C C . VAL A 1 102 ? -0.273 -5.679 3.398 1.00 96.50 102 VAL A C 1
ATOM 808 O O . VAL A 1 102 ? 0.381 -6.708 3.577 1.00 96.50 102 VAL A O 1
ATOM 811 N N . TYR A 1 103 ? -0.917 -5.433 2.255 1.00 96.25 103 TYR A N 1
ATOM 812 C CA . TYR A 1 103 ? -0.869 -6.309 1.085 1.00 96.25 103 TYR A CA 1
ATOM 813 C C . TYR A 1 103 ? 0.239 -5.868 0.129 1.00 96.25 103 TYR A C 1
ATOM 815 O O . TYR A 1 103 ? 0.156 -4.816 -0.500 1.00 96.25 103 TYR A O 1
ATOM 823 N N . PHE A 1 104 ? 1.257 -6.706 -0.013 1.00 95.12 104 PHE A N 1
ATOM 824 C CA . PHE A 1 104 ? 2.366 -6.509 -0.935 1.00 95.12 104 PHE A CA 1
ATOM 825 C C . PHE A 1 104 ? 2.174 -7.317 -2.207 1.00 95.12 104 PHE A C 1
ATOM 827 O O . PHE A 1 104 ? 1.717 -8.457 -2.175 1.00 95.12 104 PHE A O 1
ATOM 834 N N . THR A 1 105 ? 2.536 -6.744 -3.344 1.00 92.25 105 THR A N 1
ATOM 835 C CA . THR A 1 105 ? 2.508 -7.429 -4.631 1.00 92.25 105 THR A CA 1
ATOM 836 C C . THR A 1 105 ? 3.565 -8.522 -4.670 1.00 92.25 105 THR A C 1
ATOM 838 O O . THR A 1 105 ? 4.737 -8.293 -4.373 1.00 92.25 105 THR A O 1
ATOM 841 N N . LYS A 1 106 ? 3.159 -9.714 -5.108 1.00 87.56 106 LYS A N 1
ATOM 842 C CA . LYS A 1 106 ? 4.100 -10.769 -5.470 1.00 87.56 106 LYS A CA 1
ATOM 843 C C . LYS A 1 106 ? 4.635 -10.483 -6.872 1.00 87.56 106 LYS A C 1
ATOM 845 O O . LYS A 1 106 ? 3.907 -10.637 -7.851 1.00 87.56 106 LYS A O 1
ATOM 850 N N . LEU A 1 107 ? 5.890 -10.046 -6.963 1.00 83.75 107 LEU A N 1
ATOM 851 C CA . LEU A 1 107 ? 6.518 -9.737 -8.246 1.00 83.75 107 LEU A CA 1
ATOM 852 C C . LEU A 1 107 ? 6.703 -11.011 -9.077 1.00 83.75 107 LEU A C 1
ATOM 854 O O . LEU A 1 107 ? 7.340 -11.975 -8.652 1.00 83.75 107 LEU A O 1
ATOM 858 N N . SER A 1 108 ? 6.142 -11.008 -10.282 1.00 81.31 108 SER A N 1
ATOM 859 C CA . SER A 1 108 ? 6.520 -11.958 -11.328 1.00 81.31 108 SER A CA 1
ATOM 860 C C . SER A 1 108 ? 7.827 -11.530 -11.999 1.00 81.31 108 SER A C 1
ATOM 862 O O . SER A 1 108 ? 8.174 -10.351 -11.996 1.00 81.31 108 SER A O 1
ATOM 864 N N . VAL A 1 109 ? 8.505 -12.465 -12.673 1.00 78.88 109 VAL A N 1
ATOM 865 C CA . VAL A 1 109 ? 9.714 -12.168 -13.469 1.00 78.88 109 VAL A CA 1
ATOM 866 C C . VAL A 1 109 ? 9.464 -11.047 -14.487 1.00 78.88 109 VAL A C 1
ATOM 868 O O . VAL A 1 109 ? 10.332 -10.210 -14.712 1.00 78.88 109 VAL A O 1
ATOM 871 N N . ALA A 1 110 ? 8.274 -11.001 -15.094 1.00 74.88 110 ALA A N 1
ATOM 872 C CA . ALA A 1 110 ? 7.909 -9.946 -16.036 1.00 74.88 110 ALA A CA 1
ATOM 873 C C . ALA A 1 110 ? 7.804 -8.571 -15.354 1.00 74.88 110 ALA A C 1
ATOM 875 O O . ALA A 1 110 ? 8.303 -7.588 -15.891 1.00 74.88 110 ALA A O 1
ATOM 876 N N . GLN A 1 111 ? 7.210 -8.501 -14.160 1.00 76.50 111 GLN A N 1
ATOM 877 C CA . GLN A 1 111 ? 7.083 -7.250 -13.406 1.00 76.50 111 GLN A CA 1
ATOM 878 C C . GLN A 1 111 ? 8.425 -6.766 -12.861 1.00 76.50 111 GLN A C 1
ATOM 880 O O . GLN A 1 111 ? 8.693 -5.574 -12.933 1.00 76.50 111 GLN A O 1
ATOM 885 N N . SER A 1 112 ? 9.289 -7.669 -12.389 1.00 79.31 112 SER A N 1
ATOM 886 C CA . SER A 1 112 ? 10.662 -7.311 -12.016 1.00 79.31 112 SER A CA 1
ATOM 887 C C . SER A 1 112 ? 11.399 -6.668 -13.190 1.00 79.31 112 SER A C 1
ATOM 889 O O . SER A 1 112 ? 11.974 -5.603 -13.026 1.00 79.31 112 SER A O 1
ATOM 891 N N . LYS A 1 113 ? 11.280 -7.230 -14.401 1.00 78.44 113 LYS A N 1
ATOM 892 C CA . LYS A 1 113 ? 11.876 -6.637 -15.610 1.00 78.44 113 LYS A CA 1
ATOM 893 C C . LYS A 1 113 ? 11.270 -5.285 -15.986 1.00 78.44 113 LYS A C 1
ATOM 895 O O . LYS A 1 113 ? 11.988 -4.410 -16.451 1.00 78.44 113 LYS A O 1
ATOM 900 N N . LEU A 1 114 ? 9.960 -5.093 -15.809 1.00 73.38 114 LEU A N 1
ATOM 901 C CA . LEU A 1 114 ? 9.330 -3.781 -16.024 1.00 73.38 114 LEU A CA 1
ATOM 902 C C . LEU A 1 114 ? 9.894 -2.733 -15.060 1.00 73.38 114 LEU A C 1
ATOM 904 O O . LEU A 1 114 ? 10.186 -1.616 -15.489 1.00 73.38 114 LEU A O 1
ATOM 908 N N . LEU A 1 115 ? 10.080 -3.122 -13.794 1.00 75.25 115 LEU A N 1
ATOM 909 C CA . LEU A 1 115 ? 10.695 -2.287 -12.767 1.00 75.25 115 LEU A CA 1
ATOM 910 C C . LEU A 1 115 ? 12.188 -2.022 -13.037 1.00 75.25 115 LEU A C 1
ATOM 912 O O . LEU A 1 115 ? 12.686 -0.939 -12.765 1.00 75.25 115 LEU A O 1
ATOM 916 N N . GLU A 1 116 ? 12.922 -2.976 -13.602 1.00 77.81 116 GLU A N 1
ATOM 917 C CA . GLU A 1 116 ? 14.335 -2.780 -13.966 1.00 77.81 116 GLU A CA 1
ATOM 918 C C . GLU A 1 116 ? 14.488 -1.850 -15.178 1.00 77.81 116 GLU A C 1
ATOM 920 O O . GLU A 1 116 ? 15.416 -1.049 -15.242 1.00 77.81 116 GLU A O 1
ATOM 925 N N . ASN A 1 117 ? 13.552 -1.914 -16.127 1.00 76.19 117 ASN A N 1
ATOM 926 C CA . ASN A 1 117 ? 13.614 -1.150 -17.373 1.00 76.19 117 ASN A CA 1
ATOM 927 C C . ASN A 1 117 ? 13.049 0.281 -17.262 1.00 76.19 117 ASN A C 1
ATOM 929 O O . ASN A 1 117 ? 12.978 0.979 -18.270 1.00 76.19 117 ASN A O 1
ATOM 933 N N . GLY A 1 118 ? 12.605 0.726 -16.080 1.00 67.19 118 GLY A N 1
ATOM 934 C CA . GLY A 1 118 ? 12.081 2.090 -15.897 1.00 67.19 118 GLY A CA 1
ATOM 935 C C . GLY A 1 118 ? 10.678 2.334 -16.473 1.00 67.19 118 GLY A C 1
ATOM 936 O O . GLY A 1 118 ? 10.238 3.477 -16.554 1.00 67.19 118 GLY A O 1
ATOM 937 N N . HIS A 1 119 ? 9.951 1.292 -16.887 1.00 70.50 119 HIS A N 1
ATOM 938 C CA . HIS A 1 119 ? 8.636 1.417 -17.534 1.00 70.50 119 HIS A CA 1
ATOM 939 C C . HIS A 1 119 ? 7.466 1.410 -16.538 1.00 70.50 119 HIS A C 1
ATOM 941 O O . HIS A 1 119 ? 6.512 0.643 -16.678 1.00 70.50 119 HIS A O 1
ATOM 947 N N . PHE A 1 120 ? 7.537 2.249 -15.509 1.00 75.69 120 PHE A N 1
ATOM 948 C CA . PHE A 1 120 ? 6.530 2.331 -14.453 1.00 75.69 120 PHE A CA 1
ATOM 949 C C . PHE A 1 120 ? 6.501 3.732 -13.852 1.00 75.69 120 PHE A C 1
ATOM 951 O O . PHE A 1 120 ? 7.510 4.430 -13.802 1.00 75.69 120 PHE A O 1
ATOM 958 N N . GLN A 1 121 ? 5.326 4.134 -13.376 1.00 82.50 121 GLN A N 1
ATOM 959 C CA . GLN A 1 121 ? 5.176 5.341 -12.576 1.00 82.50 121 GLN A CA 1
ATOM 960 C C . GLN A 1 121 ? 5.242 4.948 -11.105 1.00 82.50 121 GLN A C 1
ATOM 962 O O . GLN A 1 121 ? 4.375 4.201 -10.639 1.00 82.50 121 GLN A O 1
ATOM 967 N N . THR A 1 122 ? 6.252 5.438 -10.387 1.00 86.38 122 THR A N 1
ATOM 968 C CA . THR A 1 122 ? 6.299 5.338 -8.927 1.00 86.38 122 THR A CA 1
ATOM 969 C C . THR A 1 122 ? 5.502 6.444 -8.261 1.00 86.38 122 THR A C 1
ATOM 971 O O . THR A 1 122 ? 5.217 7.485 -8.854 1.00 86.38 122 THR A O 1
ATOM 974 N N . MET A 1 123 ? 5.117 6.194 -7.017 1.00 89.88 123 MET A N 1
ATOM 975 C CA . MET A 1 123 ? 4.433 7.160 -6.169 1.00 89.88 123 MET A CA 1
ATOM 976 C C . MET A 1 123 ? 4.704 6.862 -4.704 1.00 89.88 123 MET A C 1
ATOM 978 O O . MET A 1 123 ? 4.980 5.726 -4.332 1.00 89.88 123 MET A O 1
ATOM 982 N N . ASP A 1 124 ? 4.587 7.889 -3.881 1.00 90.94 124 ASP A N 1
ATOM 983 C CA . ASP A 1 124 ? 4.630 7.821 -2.423 1.00 90.94 124 ASP A CA 1
ATOM 984 C C . ASP A 1 124 ? 3.220 7.773 -1.810 1.00 90.94 124 ASP A C 1
ATOM 986 O O . ASP A 1 124 ? 3.064 7.405 -0.648 1.00 90.94 124 ASP A O 1
ATOM 990 N N . PHE A 1 125 ? 2.175 8.097 -2.579 1.00 90.25 125 PHE A N 1
ATOM 991 C CA . PHE A 1 125 ? 0.783 8.042 -2.139 1.00 90.25 125 PHE A CA 1
ATOM 992 C C . PHE A 1 125 ? -0.181 7.748 -3.299 1.00 90.25 125 PHE A C 1
ATOM 994 O O . PHE A 1 125 ? -0.211 8.464 -4.300 1.00 90.25 125 PHE A O 1
ATOM 1001 N N . TYR A 1 126 ? -1.031 6.730 -3.140 1.00 87.88 126 TYR A N 1
ATOM 1002 C CA . TYR A 1 126 ? -2.097 6.417 -4.096 1.00 87.88 126 TYR A CA 1
ATOM 1003 C C . TYR A 1 126 ? -3.406 7.113 -3.694 1.00 87.88 126 TYR A C 1
ATOM 1005 O O . TYR A 1 126 ? -4.093 6.684 -2.766 1.00 87.88 126 TYR A O 1
ATOM 1013 N N . SER A 1 127 ? -3.745 8.205 -4.387 1.00 84.75 127 SER A N 1
ATOM 1014 C CA . SER A 1 127 ? -4.945 9.006 -4.111 1.00 84.75 127 SER A CA 1
ATOM 1015 C C . SER A 1 127 ? -6.181 8.526 -4.874 1.00 84.75 127 SER A C 1
ATOM 1017 O O . SER A 1 127 ? -6.096 7.734 -5.816 1.00 84.75 127 SER A O 1
ATOM 1019 N N . LEU A 1 128 ? -7.349 9.059 -4.498 1.00 78.50 128 LEU A N 1
ATOM 1020 C CA . LEU A 1 128 ? -8.567 8.845 -5.272 1.00 78.50 128 LEU A CA 1
ATOM 1021 C C . LEU A 1 128 ? -8.443 9.381 -6.703 1.00 78.50 128 LEU A C 1
ATOM 1023 O O . LEU A 1 128 ? -8.889 8.716 -7.629 1.00 78.50 128 LEU A O 1
ATOM 1027 N N . ASP A 1 129 ? -7.813 10.537 -6.896 1.00 79.81 129 ASP A N 1
ATOM 1028 C CA . ASP A 1 129 ? -7.661 11.131 -8.228 1.00 79.81 129 ASP A CA 1
ATOM 1029 C C . ASP A 1 129 ? -6.839 10.207 -9.139 1.00 79.81 129 ASP A C 1
ATOM 1031 O O . ASP A 1 129 ? -7.236 9.918 -10.266 1.00 79.81 129 ASP A O 1
ATOM 1035 N N . VAL A 1 130 ? -5.740 9.646 -8.617 1.00 81.19 130 VAL A N 1
ATOM 1036 C CA . VAL A 1 130 ? -4.939 8.637 -9.331 1.00 81.19 130 VAL A CA 1
ATOM 1037 C C . VAL A 1 130 ? -5.778 7.394 -9.631 1.00 81.19 130 VAL A C 1
ATOM 1039 O O . VAL A 1 130 ? -5.702 6.848 -10.732 1.00 81.19 130 VAL A O 1
ATOM 1042 N N . HIS A 1 131 ? -6.607 6.962 -8.678 1.00 81.88 131 HIS A N 1
ATOM 1043 C CA . HIS A 1 131 ? -7.501 5.830 -8.885 1.00 81.88 131 HIS A CA 1
ATOM 1044 C C . HIS A 1 131 ? -8.493 6.080 -10.022 1.00 81.88 131 HIS A C 1
ATOM 1046 O O . HIS A 1 131 ? -8.609 5.243 -10.912 1.00 81.88 131 HIS A O 1
ATOM 1052 N N . LEU A 1 132 ? -9.188 7.217 -10.012 1.00 78.06 132 LEU A N 1
ATOM 1053 C CA . LEU A 1 132 ? -10.216 7.544 -10.999 1.00 78.06 132 LEU A CA 1
ATOM 1054 C C . LEU A 1 132 ? -9.636 7.754 -12.402 1.00 78.06 132 LEU A C 1
ATOM 1056 O O . LEU A 1 132 ? -10.293 7.410 -13.381 1.00 78.06 132 LEU A O 1
ATOM 1060 N N . MET A 1 133 ? -8.416 8.284 -12.510 1.00 76.69 133 MET A N 1
ATOM 1061 C CA . MET A 1 133 ? -7.775 8.523 -13.807 1.00 76.69 133 MET A CA 1
ATOM 1062 C C . MET A 1 133 ? -7.200 7.257 -14.447 1.00 76.69 133 MET A C 1
ATOM 1064 O O . MET A 1 133 ? -7.171 7.159 -15.672 1.00 76.69 133 MET A O 1
ATOM 1068 N N . SER A 1 134 ? -6.722 6.304 -13.642 1.00 77.19 134 SER A N 1
ATOM 1069 C CA . SER A 1 134 ? -5.862 5.230 -14.156 1.00 77.19 134 SER A CA 1
ATOM 1070 C C . SER A 1 134 ? -6.439 3.827 -13.964 1.00 77.19 134 SER A C 1
ATOM 1072 O O . SER A 1 134 ? -6.245 2.962 -14.823 1.00 77.19 134 SER A O 1
ATOM 1074 N N . TYR A 1 135 ? -7.131 3.561 -12.851 1.00 78.19 135 TYR A N 1
ATOM 1075 C CA . TYR A 1 135 ? -7.492 2.197 -12.466 1.00 7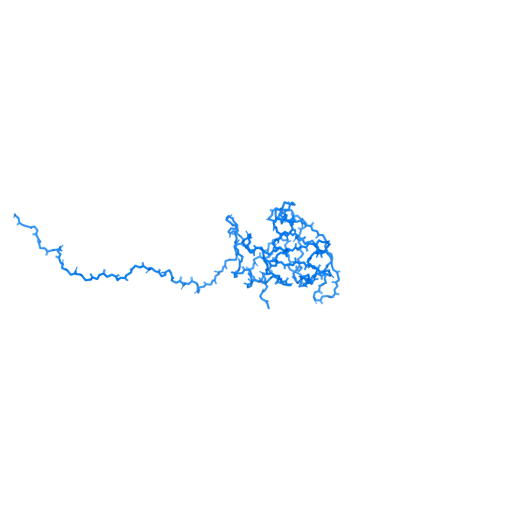8.19 135 TYR A CA 1
ATOM 1076 C C . TYR A 1 135 ? -8.624 1.626 -13.319 1.00 78.19 135 TYR A C 1
ATOM 1078 O O . TYR A 1 135 ? -9.727 2.168 -13.364 1.00 78.19 135 TYR A O 1
ATOM 1086 N N . CYS A 1 136 ? -8.395 0.457 -13.924 1.00 78.44 136 CYS A N 1
ATOM 1087 C CA . CYS A 1 136 ? -9.458 -0.276 -14.611 1.00 78.44 136 CYS A CA 1
ATOM 1088 C C . CYS A 1 136 ? -9.955 -1.446 -13.730 1.00 78.44 136 CYS A C 1
ATOM 1090 O O . CYS A 1 136 ? -9.217 -2.408 -13.490 1.00 78.44 136 CYS A O 1
ATOM 1092 N N . PRO A 1 137 ? -11.204 -1.430 -13.228 1.00 72.19 137 PRO A N 1
ATOM 1093 C CA . PRO A 1 137 ? -11.707 -2.497 -12.364 1.00 72.19 137 PRO A CA 1
ATOM 1094 C C . PRO A 1 137 ? -11.867 -3.838 -13.102 1.00 72.19 137 PRO A C 1
ATOM 1096 O O . PRO A 1 137 ? -11.933 -3.919 -14.328 1.00 72.19 137 PRO A O 1
ATOM 1099 N N . ARG A 1 138 ? -11.929 -4.947 -12.348 1.00 70.00 138 ARG A N 1
ATOM 1100 C CA . ARG A 1 138 ? -12.172 -6.287 -12.923 1.00 70.00 138 ARG A CA 1
ATOM 1101 C C . ARG A 1 138 ? -13.634 -6.424 -13.359 1.00 70.00 138 ARG A C 1
ATOM 1103 O O . ARG A 1 138 ? -14.525 -6.011 -12.617 1.00 70.00 138 ARG A O 1
ATOM 1110 N N . SER A 1 139 ? -13.888 -7.099 -14.481 1.00 64.56 139 SER A N 1
ATOM 1111 C CA . SER A 1 139 ? -15.240 -7.546 -14.836 1.00 64.56 139 SER A CA 1
ATOM 1112 C C . SER A 1 139 ? -15.836 -8.382 -13.691 1.00 64.56 139 SER A C 1
ATOM 1114 O O . SER A 1 139 ? -15.167 -9.250 -13.129 1.00 64.56 139 SER A O 1
ATOM 1116 N N . GLY A 1 140 ? -17.068 -8.060 -13.279 1.00 55.88 140 GLY A N 1
ATOM 1117 C CA . GLY A 1 140 ? -17.758 -8.706 -12.151 1.00 55.88 140 GLY A CA 1
ATOM 1118 C C . GLY A 1 140 ? -17.533 -8.077 -10.765 1.00 55.88 140 GLY A C 1
ATOM 1119 O O . GLY A 1 140 ? -18.294 -8.374 -9.849 1.00 55.88 140 GLY A O 1
ATOM 1120 N N . ASN A 1 141 ? -16.585 -7.144 -10.601 1.00 52.06 141 ASN A N 1
ATOM 1121 C CA . ASN A 1 141 ? -16.374 -6.394 -9.347 1.00 52.06 141 ASN A CA 1
ATOM 1122 C C . ASN A 1 141 ? -17.209 -5.096 -9.263 1.00 52.06 141 ASN A C 1
ATOM 1124 O O . ASN A 1 141 ? -16.841 -4.150 -8.571 1.00 52.06 141 ASN A O 1
ATOM 1128 N N . VAL A 1 142 ? -18.363 -5.062 -9.935 1.00 45.97 142 VAL A N 1
ATOM 1129 C CA . VAL A 1 142 ? -19.236 -3.877 -10.067 1.00 45.97 142 VAL A CA 1
ATOM 1130 C C . VAL A 1 142 ? -19.789 -3.400 -8.710 1.00 45.97 142 VAL A C 1
ATOM 1132 O O . VAL A 1 142 ? -20.015 -2.219 -8.506 1.00 45.97 142 VAL A O 1
ATOM 1135 N N . LYS A 1 143 ? -19.924 -4.295 -7.719 1.00 42.97 143 LYS A N 1
ATOM 1136 C CA . LYS A 1 143 ? -20.438 -3.965 -6.369 1.00 42.97 143 LYS A CA 1
ATOM 1137 C C . LYS A 1 143 ? -19.439 -3.249 -5.448 1.00 42.97 143 LYS A C 1
ATOM 1139 O O . LYS A 1 143 ? -19.782 -2.925 -4.315 1.00 42.97 143 LYS A O 1
ATOM 1144 N N . GLY A 1 144 ? -18.196 -3.079 -5.894 1.00 42.19 144 GLY A N 1
ATOM 1145 C CA . GLY A 1 144 ? -17.198 -2.224 -5.253 1.00 42.19 144 GLY A CA 1
ATOM 1146 C C . GLY A 1 144 ? -16.929 -0.961 -6.064 1.00 42.19 144 GLY A C 1
ATOM 1147 O O . GLY A 1 144 ? -15.873 -0.372 -5.900 1.00 42.19 144 GLY A O 1
ATOM 1148 N N . GLN A 1 145 ? -17.809 -0.588 -6.995 1.00 44.94 145 GLN A N 1
ATOM 1149 C CA . GLN A 1 145 ? -17.694 0.704 -7.651 1.00 44.94 145 GLN A CA 1
ATOM 1150 C C . GLN A 1 145 ? -18.044 1.809 -6.658 1.00 44.94 145 GLN A C 1
ATOM 1152 O O . GLN A 1 145 ? -18.996 1.696 -5.886 1.00 44.94 145 GLN A O 1
ATOM 1157 N N . ILE A 1 146 ? -17.264 2.883 -6.714 1.00 43.69 146 ILE A N 1
ATOM 1158 C CA . ILE A 1 146 ? -17.757 4.205 -6.355 1.00 43.69 146 ILE A CA 1
ATOM 1159 C C . ILE A 1 146 ? -18.930 4.440 -7.308 1.00 43.69 146 ILE A C 1
ATOM 1161 O O . ILE A 1 146 ? -18.729 4.461 -8.524 1.00 43.69 146 ILE A O 1
ATOM 1165 N N . GLU A 1 147 ? -20.153 4.545 -6.788 1.00 39.31 147 GLU A N 1
ATOM 1166 C CA . GLU A 1 147 ? -21.215 5.198 -7.547 1.00 39.31 147 GLU A CA 1
ATOM 1167 C C . GLU A 1 147 ? -20.766 6.648 -7.705 1.00 39.31 147 GLU A C 1
ATOM 1169 O O . GLU A 1 147 ? -20.929 7.472 -6.808 1.00 39.31 147 GLU A O 1
ATOM 1174 N N . ILE A 1 148 ? -20.101 6.940 -8.823 1.00 39.44 148 ILE A N 1
ATOM 1175 C CA . ILE A 1 148 ? -19.835 8.308 -9.238 1.00 39.44 148 ILE A CA 1
ATOM 1176 C C . ILE A 1 148 ? -21.207 8.877 -9.596 1.00 39.44 148 ILE A C 1
ATOM 1178 O O . ILE A 1 148 ? -21.656 8.784 -10.737 1.00 39.44 148 ILE A O 1
ATOM 1182 N N . THR A 1 149 ? -21.921 9.426 -8.617 1.00 33.38 149 THR A N 1
ATOM 1183 C CA . THR A 1 149 ? -23.044 10.318 -8.894 1.00 33.38 149 THR A CA 1
ATOM 1184 C C . THR A 1 149 ? -22.455 11.641 -9.353 1.00 33.38 149 THR A C 1
ATOM 1186 O O . THR A 1 149 ? -22.423 12.605 -8.594 1.00 33.38 149 THR A O 1
ATOM 1189 N N . ASP A 1 150 ? -21.931 11.680 -10.575 1.00 33.44 150 ASP A N 1
ATOM 1190 C CA . ASP A 1 150 ? -21.576 12.939 -11.210 1.00 33.44 150 ASP A CA 1
ATOM 1191 C C . ASP A 1 150 ? -22.400 13.105 -12.481 1.00 33.44 150 ASP A C 1
ATOM 1193 O O . ASP A 1 150 ? -22.186 12.472 -13.515 1.00 33.44 150 ASP A O 1
ATOM 1197 N N . SER A 1 151 ? -23.386 13.987 -12.374 1.00 39.53 151 SER A N 1
ATOM 1198 C CA . SER A 1 151 ? -24.240 14.514 -13.436 1.00 39.53 151 SER A CA 1
ATOM 1199 C C . SER A 1 151 ? -23.462 15.353 -14.470 1.00 39.53 151 SER A C 1
ATOM 1201 O O . SER A 1 151 ? -23.965 16.370 -14.941 1.00 39.53 151 SER A O 1
ATOM 1203 N N . ARG A 1 152 ? -22.219 14.979 -14.804 1.00 33.31 152 ARG A N 1
ATOM 1204 C CA . ARG A 1 152 ? -21.334 15.750 -15.696 1.00 33.31 152 ARG A CA 1
ATOM 1205 C C . ARG A 1 152 ? -20.484 14.932 -16.664 1.00 33.31 152 ARG A C 1
ATOM 1207 O O . ARG A 1 152 ? -19.659 15.516 -17.356 1.00 33.31 152 ARG A O 1
ATOM 1214 N N . CYS A 1 153 ? -20.714 13.628 -16.798 1.00 30.50 153 CYS A N 1
ATOM 1215 C CA . CYS A 1 153 ? -20.105 12.851 -17.881 1.00 30.50 153 CYS A CA 1
ATOM 1216 C C . CYS A 1 153 ? -21.138 12.506 -18.961 1.00 30.50 153 CYS A C 1
ATOM 1218 O O . CYS A 1 153 ? -21.453 11.348 -19.213 1.00 30.50 153 CYS A O 1
ATOM 1220 N N . SER A 1 154 ? -21.693 13.539 -19.589 1.00 34.94 154 SER A N 1
ATOM 1221 C CA . SER A 1 154 ? -22.201 13.448 -20.957 1.00 34.94 154 SER A CA 1
ATOM 1222 C C . SER A 1 154 ? -21.156 14.096 -21.855 1.00 34.94 154 SER A C 1
ATOM 1224 O O . SER A 1 154 ? -21.304 15.244 -22.266 1.00 34.94 154 SER A O 1
ATOM 1226 N N . LEU A 1 155 ? -20.054 13.379 -22.078 1.00 33.12 155 LEU A N 1
ATOM 1227 C CA . LEU A 1 155 ? -19.245 13.611 -23.262 1.00 33.12 155 LEU A CA 1
ATOM 1228 C C . LEU A 1 155 ? -19.827 12.723 -24.350 1.00 33.12 155 LEU A C 1
ATOM 1230 O O . LEU A 1 155 ? -19.859 11.497 -24.249 1.00 33.12 155 LEU A O 1
ATOM 1234 N N . GLU A 1 156 ? -20.407 13.433 -25.300 1.00 34.09 156 GLU A N 1
ATOM 1235 C CA . GLU A 1 156 ? -21.080 12.972 -26.490 1.00 34.09 156 GLU A CA 1
ATOM 1236 C C . GLU A 1 156 ? -20.252 11.879 -27.168 1.00 34.09 156 GLU A C 1
ATOM 1238 O O . GLU A 1 156 ? -19.059 12.037 -27.430 1.00 34.09 156 GLU A O 1
ATOM 1243 N N . ALA A 1 157 ? -20.899 10.750 -27.456 1.00 33.75 157 ALA A N 1
ATOM 1244 C CA . ALA A 1 157 ? -20.447 9.929 -28.558 1.00 33.75 157 ALA A CA 1
ATOM 1245 C C . ALA A 1 157 ? -20.605 10.807 -29.803 1.00 33.75 157 ALA A C 1
ATOM 1247 O O . ALA A 1 157 ? -21.730 11.056 -30.235 1.00 33.75 157 ALA A O 1
ATOM 1248 N N . GLU A 1 158 ? -19.495 11.338 -30.316 1.00 35.53 158 GLU A N 1
ATOM 1249 C CA . GLU A 1 158 ? -19.454 11.915 -31.653 1.00 35.53 158 GLU A CA 1
ATOM 1250 C C . GLU A 1 158 ? -19.853 10.813 -32.636 1.00 35.53 158 GLU A C 1
ATOM 1252 O O . GLU A 1 158 ? -19.073 9.936 -33.015 1.00 35.53 158 GLU A O 1
ATOM 1257 N N . ASP A 1 159 ? -21.134 10.846 -32.985 1.00 35.69 159 ASP A N 1
ATOM 1258 C CA . ASP A 1 159 ? -21.741 10.102 -34.066 1.00 35.69 159 ASP A CA 1
ATOM 1259 C C . ASP A 1 159 ? -21.124 10.634 -35.365 1.00 35.69 159 ASP A C 1
ATOM 1261 O O . ASP A 1 159 ? -21.520 11.660 -35.922 1.00 35.69 159 ASP A O 1
ATOM 1265 N N . THR A 1 160 ? -20.063 9.967 -35.814 1.00 37.00 160 THR A N 1
ATOM 1266 C CA . THR A 1 160 ? -19.420 10.218 -37.105 1.00 37.00 160 THR A CA 1
ATOM 1267 C C . THR A 1 160 ? -20.292 9.630 -38.206 1.00 37.00 160 THR A C 1
ATOM 1269 O O . THR A 1 160 ? -19.960 8.639 -38.850 1.00 37.00 160 THR A O 1
ATOM 1272 N N . SER A 1 161 ? -21.448 10.248 -38.430 1.00 39.41 161 SER A N 1
ATOM 1273 C CA . SER A 1 161 ? -22.254 10.003 -39.618 1.00 39.41 161 SER A CA 1
ATOM 1274 C C . SER A 1 161 ? -23.047 11.249 -40.007 1.00 39.41 161 SER A C 1
ATOM 1276 O O . SER A 1 161 ? -24.236 11.367 -39.726 1.00 39.41 161 SER A O 1
ATOM 1278 N N . ARG A 1 162 ? -22.403 12.208 -40.690 1.00 35.56 162 ARG A N 1
ATOM 1279 C CA . ARG A 1 162 ? -23.134 13.153 -41.552 1.00 35.56 162 ARG A CA 1
ATOM 1280 C C . ARG A 1 162 ? -22.260 13.932 -42.534 1.00 35.56 162 ARG A C 1
ATOM 1282 O O . ARG A 1 162 ? -21.209 14.445 -42.172 1.00 35.56 162 ARG A O 1
ATOM 1289 N N . GLY A 1 163 ? -22.814 14.070 -43.738 1.00 28.91 163 GLY A N 1
ATOM 1290 C CA . GLY A 1 163 ? -22.294 14.786 -44.904 1.00 28.91 163 GLY A CA 1
ATOM 1291 C C . GLY A 1 163 ? -21.900 13.750 -45.945 1.00 28.91 163 GLY A C 1
ATOM 1292 O O . GLY A 1 163 ? -20.885 13.095 -45.779 1.00 28.91 163 GLY A O 1
ATOM 1293 N N . GLU A 1 164 ? -22.731 13.416 -46.925 1.00 34.53 164 GLU A N 1
ATOM 1294 C CA . GLU A 1 164 ? -23.297 14.262 -47.991 1.00 34.53 164 GLU A CA 1
ATOM 1295 C C . GLU A 1 164 ? -24.585 13.578 -48.518 1.00 34.53 164 GLU A C 1
ATOM 1297 O O . GLU A 1 164 ? -24.741 12.372 -48.349 1.00 34.53 164 GLU A O 1
ATOM 1302 N N . ASP A 1 165 ? -25.533 14.165 -49.237 1.00 33.53 165 ASP A N 1
ATOM 1303 C CA . ASP A 1 165 ? -26.092 15.503 -49.390 1.00 33.53 165 ASP A CA 1
ATOM 1304 C C . ASP A 1 165 ? -27.346 15.300 -50.283 1.00 33.53 165 ASP A C 1
ATOM 1306 O O . ASP A 1 165 ? -27.405 14.354 -51.067 1.00 33.53 165 ASP A O 1
ATOM 1310 N N . GLU A 1 166 ? -28.351 16.157 -50.124 1.00 35.09 166 GLU A N 1
ATOM 1311 C CA . GLU A 1 166 ? -29.345 16.552 -51.140 1.00 35.09 166 GLU A CA 1
ATOM 1312 C C . GLU A 1 166 ? -30.042 15.521 -52.069 1.00 35.09 166 GLU A C 1
ATOM 1314 O O . GLU A 1 166 ? -29.494 15.074 -53.070 1.00 35.09 166 GLU A O 1
ATOM 1319 N N . THR A 1 167 ? -31.349 15.293 -51.840 1.00 36.62 167 THR A N 1
ATOM 1320 C CA . THR A 1 167 ? -32.487 15.401 -52.811 1.00 36.62 167 THR A CA 1
ATOM 1321 C C . THR A 1 167 ? -33.736 14.747 -52.191 1.00 36.62 167 THR A C 1
ATOM 1323 O O . THR A 1 167 ? -33.789 13.551 -51.953 1.00 36.62 167 THR A O 1
ATOM 1326 N N . ARG A 1 168 ? -34.683 15.505 -51.628 1.00 32.72 168 ARG A N 1
ATOM 1327 C CA . ARG A 1 168 ? -35.864 16.112 -52.274 1.00 32.72 168 ARG A CA 1
ATOM 1328 C C . ARG A 1 168 ? -36.714 15.122 -53.099 1.00 32.72 168 ARG A C 1
ATOM 1330 O O . ARG A 1 168 ? -36.253 14.611 -54.108 1.00 32.72 168 ARG A O 1
ATOM 1337 N N . VAL A 1 169 ? -37.994 15.054 -52.707 1.00 35.06 169 VAL A N 1
ATOM 1338 C CA . VAL A 1 169 ? -39.231 14.816 -53.489 1.00 35.06 169 VAL A CA 1
ATOM 1339 C C . VAL A 1 169 ? -40.053 13.612 -52.998 1.00 35.06 169 VAL A C 1
ATOM 1341 O O . VAL A 1 169 ? -39.758 12.461 -53.281 1.00 35.06 169 VAL A O 1
ATOM 1344 N N . GLU A 1 170 ? -41.085 13.962 -52.220 1.00 35.03 170 GLU A N 1
ATOM 1345 C CA . GLU A 1 170 ? -42.484 13.516 -52.318 1.00 35.03 170 GLU A CA 1
ATOM 1346 C C . GLU A 1 170 ? -42.759 12.146 -52.954 1.00 35.03 170 GLU A C 1
ATOM 1348 O O . GLU A 1 170 ? -42.578 11.982 -54.151 1.00 35.03 170 GLU A O 1
ATOM 1353 N N . MET A 1 171 ? -43.366 11.227 -52.199 1.00 31.73 171 MET A N 1
ATOM 1354 C CA . MET A 1 171 ? -44.479 10.405 -52.690 1.00 31.73 171 MET A CA 1
ATOM 1355 C C . MET A 1 171 ? -45.053 9.593 -51.532 1.00 31.73 171 MET A C 1
ATOM 1357 O O . MET A 1 171 ? -44.540 8.533 -51.214 1.00 31.73 171 MET A O 1
ATOM 1361 N N . GLU A 1 172 ? -46.116 10.101 -50.908 1.00 35.09 172 GLU A N 1
ATOM 1362 C CA . GLU A 1 172 ? -47.182 9.279 -50.320 1.00 35.09 172 GLU A CA 1
ATOM 1363 C C . GLU A 1 172 ? -48.324 10.198 -49.868 1.00 35.09 172 GLU A C 1
ATOM 1365 O O . GLU A 1 172 ? -48.411 10.585 -48.710 1.00 35.09 172 GLU A O 1
ATOM 1370 N N . GLN A 1 173 ? -49.155 10.619 -50.830 1.00 32.59 173 GLN A N 1
ATOM 1371 C CA . GLN A 1 173 ? -50.591 10.906 -50.673 1.00 32.59 173 GLN A CA 1
ATOM 1372 C C . GLN A 1 173 ? -51.143 11.516 -51.967 1.00 32.59 173 GLN A C 1
ATOM 1374 O O . GLN A 1 173 ? -51.315 12.721 -52.083 1.00 32.59 173 GLN A O 1
ATOM 1379 N N . MET A 1 174 ? -51.481 10.668 -52.936 1.00 32.66 174 MET A N 1
ATOM 1380 C CA . MET A 1 174 ? -52.651 10.899 -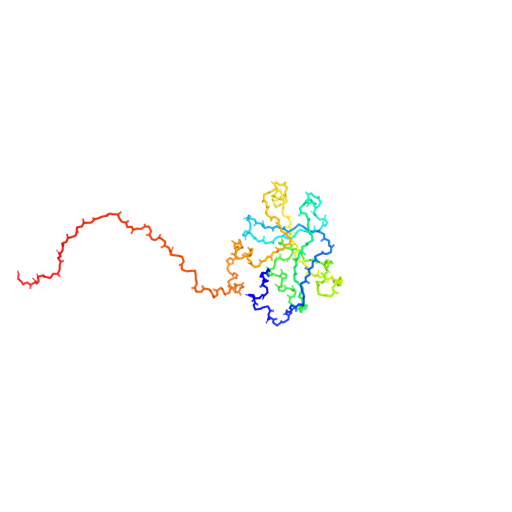53.786 1.00 32.66 174 MET A CA 1
ATOM 1381 C C . MET A 1 174 ? -53.264 9.535 -54.123 1.00 32.66 174 MET A C 1
ATOM 1383 O O . MET A 1 174 ? -52.867 8.879 -55.072 1.00 32.66 174 MET A O 1
ATOM 1387 N N . PHE A 1 175 ? -54.169 9.114 -53.234 1.00 33.91 175 PHE A N 1
ATOM 1388 C CA . PHE A 1 175 ? -55.370 8.303 -53.459 1.00 33.91 175 PHE A CA 1
ATOM 1389 C C . PHE A 1 175 ? -55.328 7.123 -54.443 1.00 33.91 175 PHE A C 1
ATOM 1391 O O . PHE A 1 175 ? -55.174 7.280 -55.648 1.00 33.91 175 PHE A O 1
ATOM 1398 N N . GLY A 1 176 ? -55.697 5.943 -53.937 1.00 32.22 176 GLY A N 1
ATOM 1399 C CA . GLY A 1 176 ? -56.318 4.927 -54.780 1.00 32.22 176 GLY A CA 1
ATOM 1400 C C . GLY A 1 176 ? -57.677 5.404 -55.307 1.00 32.22 176 GLY A C 1
ATOM 1401 O O . GLY A 1 176 ? -58.526 5.831 -54.525 1.00 32.22 176 GLY A O 1
ATOM 1402 N N . ALA A 1 177 ? -57.878 5.287 -56.619 1.00 33.06 177 ALA A N 1
ATOM 1403 C CA . ALA A 1 177 ? -59.175 5.133 -57.272 1.00 33.06 177 ALA A CA 1
ATOM 1404 C C . ALA A 1 177 ? -58.964 4.572 -58.693 1.00 33.06 177 ALA A C 1
ATOM 1406 O O . ALA A 1 177 ? -58.486 5.299 -59.556 1.00 33.06 177 ALA A O 1
ATOM 1407 N N . MET A 1 178 ? -59.390 3.313 -58.878 1.00 30.72 178 MET A N 1
ATOM 1408 C CA . MET A 1 178 ? -59.604 2.562 -60.136 1.00 30.72 178 MET A CA 1
ATOM 1409 C C . MET A 1 178 ? -58.396 2.224 -61.016 1.00 30.72 178 MET A C 1
ATOM 1411 O O . MET A 1 178 ? -57.721 3.135 -61.532 1.00 30.72 178 MET A O 1
#

Sequence (178 aa):
TTHYRENFNVHKVGISYWQDAVTTEPHVMFLDSTNRHRPCLVPGEHSGPFSDVSSHVGGELYCVKKSLLGSLDAFERVPMHYMRMTIGVLGCSDKKRHNCEVYFTKLSVAQSKLLENGHFQTMDFYSLDVHLMSYCPRSGNVKGQIEITDSRCSLEAEDTSRGEDETRVEMEQMFGAM

pLDDT: mean 73.69, std 22.34, range [28.91, 98.19]

Organism: NCBI:txid340204

Secondary structure (DSSP, 8-state):
---GGGGS---STTEEEEEEEEESS-BEEEEEGGGTTEEEEE-GGG-GGGGGG-BPPEEEEEEE-GGGHHHHHHHHTTTTSEEEEEEEEEETTT--EEEEEEEEE---HHHHHHHHTT-SEEES---HHHHHHH--PPTT-GGG------TT-------------------S-S----

InterPro domains:
  IPR009288 Gamma-glutamylcyclotransferase, AIG2-like domain [PF06094] (24-120)
  IPR013024 Gamma-glutamyl cyclotransferase-like [cd06661] (39-104)
  IPR036568 Gamma-glutamyl cyclotransferase-like superfamily [SSF110857] (23-123)

Foldseek 3Di:
DAAPVVLFCLPDPFKDWDAKKWFPAWWWWWQDLVAQRDIAIADRVVCVLPPVRTDTAIDTDMGGDPVCVVVVCVVCVPPPFWHWDWGWIQGPVPRDIDTDIDTHGDDDPVNVVCSNVVVIDTDRYDHPVNCVVTGDDDPPVVVRDRPPPDPPPPPDPPPPDDDDDDDDDDDDDDDDDD

Radius of gyration: 25.06 Å; chains: 1; bounding box: 77×32×78 Å